Protein AF-A0A0G3G3U8-F1 (afdb_monomer)

Secondary structure (DSSP, 8-state):
--------HHHHHHHHHHHHHH-GGGGSHHHHHHHHHHHHHHHHTTSSS-HHHHHHHHHHHHHHHHHHHHHHHHHHHTSPP-------------

Mean predicted aligned error: 10.01 Å

Sequence (94 aa):
MSDTLQLSGELIQKVQDLLTEVDPKAQQPIVAVQYLSAITGFMVAQMPESVNERKEYLKQLSEFTESVFVDVESRKQTAPPPQDASGVWRPGEN

Solvent-accessible surface area (backbone atoms only — not comparable to full-atom values): 5859 Å² total; per-residue (Å²): 132,84,86,68,82,82,83,45,71,67,59,54,49,54,53,44,50,56,44,27,75,77,37,70,68,24,71,42,66,70,48,39,51,50,51,54,53,50,51,51,53,55,54,52,73,68,50,92,64,54,72,67,57,42,52,49,49,54,51,53,52,50,56,48,51,52,52,52,50,53,52,54,56,54,56,64,73,67,58,76,76,83,76,74,87,74,68,93,81,80,92,84,82,134

Structure (mmCIF, N/CA/C/O backbone):
data_AF-A0A0G3G3U8-F1
#
_entry.id   AF-A0A0G3G3U8-F1
#
loop_
_atom_site.group_PDB
_atom_site.id
_atom_site.type_symbol
_atom_site.label_atom_id
_atom_site.label_alt_id
_atom_site.label_comp_id
_atom_site.label_asym_id
_atom_site.label_entity_id
_atom_site.label_seq_id
_atom_site.pdbx_PDB_ins_code
_atom_site.Cartn_x
_atom_site.Cartn_y
_atom_site.Cartn_z
_atom_site.o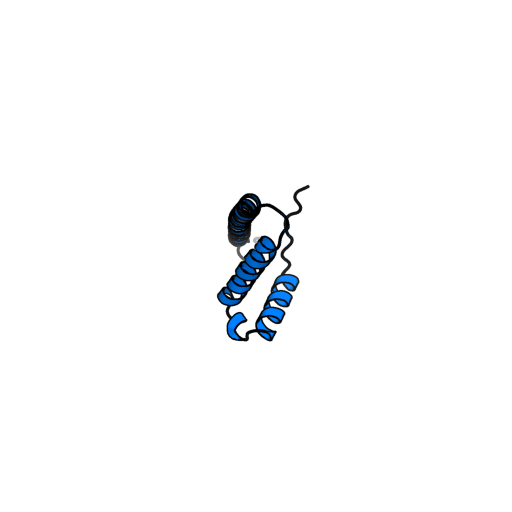ccupancy
_atom_site.B_iso_or_equiv
_atom_site.auth_seq_id
_atom_site.auth_comp_id
_atom_site.auth_asym_id
_atom_site.auth_atom_id
_atom_site.pdbx_PDB_model_num
ATOM 1 N N . MET A 1 1 ? -3.026 24.096 -7.923 1.00 33.47 1 MET A N 1
ATOM 2 C CA . MET A 1 1 ? -4.248 23.369 -7.537 1.00 33.47 1 MET A CA 1
ATOM 3 C C . MET A 1 1 ? -3.762 22.075 -6.925 1.00 33.47 1 MET A C 1
ATOM 5 O O . MET A 1 1 ? -3.224 21.257 -7.653 1.00 33.47 1 MET A O 1
ATOM 9 N N . SER A 1 2 ? -3.755 21.978 -5.598 1.00 37.78 2 SER A N 1
ATOM 10 C CA . SER A 1 2 ? -3.336 20.752 -4.922 1.00 37.78 2 SER A CA 1
ATOM 11 C C . SER A 1 2 ? -4.539 19.820 -4.946 1.00 37.78 2 SER A C 1
ATOM 13 O O . SER A 1 2 ? -5.483 20.042 -4.190 1.00 37.78 2 SER A O 1
ATOM 15 N N . ASP A 1 3 ? -4.550 18.848 -5.857 1.00 44.50 3 ASP A N 1
ATOM 16 C CA . ASP A 1 3 ? -5.490 17.723 -5.829 1.00 44.50 3 ASP A CA 1
ATOM 17 C C . ASP A 1 3 ? -5.165 16.858 -4.603 1.00 44.50 3 ASP A C 1
ATOM 19 O O . ASP A 1 3 ? -4.549 15.798 -4.681 1.00 44.50 3 ASP A O 1
ATOM 23 N N . THR A 1 4 ? -5.492 17.379 -3.420 1.00 55.03 4 THR A N 1
ATOM 24 C CA . THR A 1 4 ? -5.334 16.677 -2.155 1.00 55.03 4 THR A CA 1
ATOM 25 C C . THR A 1 4 ? -6.276 15.485 -2.189 1.00 55.03 4 THR A C 1
ATOM 27 O O . THR A 1 4 ? -7.494 15.660 -2.219 1.00 55.03 4 THR A O 1
ATOM 30 N N . LEU A 1 5 ? -5.706 14.281 -2.209 1.00 61.31 5 LEU A N 1
ATOM 31 C CA . LEU A 1 5 ? -6.425 13.010 -2.179 1.00 61.31 5 LEU A CA 1
ATOM 32 C C . LEU A 1 5 ? -7.532 13.063 -1.112 1.00 61.31 5 LEU A C 1
ATOM 34 O O . LEU A 1 5 ? -7.257 13.166 0.085 1.00 61.31 5 LEU A O 1
ATOM 38 N N . GLN A 1 6 ? -8.794 13.049 -1.545 1.00 64.44 6 GLN A N 1
ATOM 39 C CA . GLN A 1 6 ? -9.931 13.103 -0.632 1.00 64.44 6 GLN A CA 1
ATOM 40 C C . GLN A 1 6 ? -10.289 11.691 -0.182 1.00 64.44 6 GLN A C 1
ATOM 42 O O . GLN A 1 6 ? -11.070 10.986 -0.816 1.00 64.44 6 GLN A O 1
ATOM 47 N N . LEU A 1 7 ? -9.700 11.276 0.936 1.00 74.44 7 LEU A N 1
ATOM 48 C CA . LEU A 1 7 ? -10.104 10.065 1.639 1.00 74.44 7 LEU A CA 1
ATOM 49 C C . LEU A 1 7 ? -11.425 10.333 2.367 1.00 74.44 7 LEU A C 1
ATOM 51 O O . LEU A 1 7 ? -11.445 10.934 3.441 1.00 74.44 7 LEU A O 1
ATOM 55 N N . SER A 1 8 ? -12.540 9.910 1.772 1.00 82.00 8 SER A N 1
ATOM 56 C CA . SER A 1 8 ? -13.827 9.887 2.466 1.00 82.00 8 SER A CA 1
ATOM 57 C C . SER A 1 8 ? -13.940 8.621 3.318 1.00 82.00 8 SER A C 1
ATOM 59 O O . SER A 1 8 ? -13.457 7.553 2.937 1.00 82.00 8 SER A O 1
ATOM 61 N N . GLY A 1 9 ? -14.612 8.721 4.470 1.00 84.81 9 GLY A N 1
ATOM 62 C CA . GLY A 1 9 ? -14.879 7.550 5.314 1.00 84.81 9 GLY A CA 1
ATOM 63 C C . GLY A 1 9 ? -15.643 6.451 4.565 1.00 84.81 9 GLY A C 1
ATOM 64 O O . GLY A 1 9 ? -15.373 5.273 4.762 1.00 84.81 9 GLY A O 1
ATOM 65 N N . GLU A 1 10 ? -16.526 6.835 3.638 1.00 88.31 10 GLU A N 1
ATOM 66 C CA . GLU A 1 10 ? -17.265 5.901 2.781 1.00 88.31 10 GLU A CA 1
ATOM 67 C C . GLU A 1 10 ? -16.343 5.104 1.845 1.00 88.31 10 GLU A C 1
ATOM 69 O O . GLU A 1 10 ? -16.519 3.895 1.700 1.00 88.31 10 GLU A O 1
ATOM 74 N N . LEU A 1 11 ? -15.350 5.750 1.222 1.00 88.56 11 LEU A N 1
ATOM 75 C CA . LEU A 1 11 ? -14.386 5.060 0.363 1.00 88.56 11 LEU A CA 1
ATOM 76 C C . LEU A 1 11 ? -13.563 4.051 1.169 1.00 88.56 11 LEU A C 1
ATOM 78 O O . LEU A 1 11 ? -13.409 2.910 0.741 1.00 88.56 11 LEU A O 1
ATOM 82 N N . ILE A 1 12 ? -13.069 4.466 2.340 1.00 89.69 12 ILE A N 1
ATOM 83 C CA . ILE A 1 12 ? -12.290 3.596 3.230 1.00 89.69 12 ILE A CA 1
ATOM 84 C C . ILE A 1 12 ? -13.122 2.374 3.632 1.00 89.69 12 ILE A C 1
ATOM 86 O O . ILE A 1 12 ? -12.629 1.251 3.536 1.00 89.69 12 ILE A O 1
ATOM 90 N N . GLN A 1 13 ? -14.388 2.580 4.011 1.00 90.69 13 GLN A N 1
ATOM 91 C CA . GLN A 1 13 ? -15.275 1.489 4.410 1.00 90.69 13 GLN A CA 1
ATOM 92 C C . GLN A 1 13 ? -15.519 0.504 3.262 1.00 90.69 13 GLN A C 1
ATOM 94 O O . GLN A 1 13 ? -15.308 -0.690 3.438 1.00 90.69 13 GLN A O 1
ATOM 99 N N . LYS A 1 14 ? -15.867 0.991 2.062 1.00 94.12 14 LYS A N 1
ATOM 100 C CA . LYS A 1 14 ? -16.099 0.125 0.890 1.00 94.12 14 LYS A CA 1
ATOM 101 C C . LYS A 1 14 ? -14.881 -0.725 0.539 1.00 94.12 14 LYS A C 1
ATOM 103 O O . LYS A 1 14 ? -15.020 -1.887 0.170 1.00 94.12 14 LYS A O 1
ATOM 108 N N . VAL A 1 15 ? -13.685 -0.147 0.641 1.00 93.50 15 VAL A N 1
ATOM 109 C CA . VAL A 1 15 ? -12.434 -0.874 0.398 1.00 93.50 15 VAL A CA 1
ATOM 110 C C . VAL A 1 15 ? -12.205 -1.937 1.474 1.00 93.50 15 VAL A C 1
ATOM 112 O O . VAL A 1 15 ? -11.819 -3.056 1.147 1.00 93.50 15 VAL A O 1
ATOM 115 N N . GLN A 1 16 ? -12.464 -1.623 2.745 1.00 92.38 16 GLN A N 1
ATOM 116 C CA . GLN A 1 16 ? -12.314 -2.584 3.837 1.00 92.38 16 GLN A CA 1
ATOM 117 C C . GLN A 1 16 ? -13.313 -3.745 3.739 1.00 92.38 16 GLN A C 1
ATOM 119 O O . GLN A 1 16 ? -12.932 -4.894 3.977 1.00 92.38 16 GLN A O 1
ATOM 124 N N . ASP A 1 17 ? -14.551 -3.463 3.335 1.00 94.94 17 ASP A N 1
ATOM 125 C CA . ASP A 1 17 ? -15.582 -4.476 3.104 1.00 94.94 17 ASP A CA 1
ATOM 126 C C . A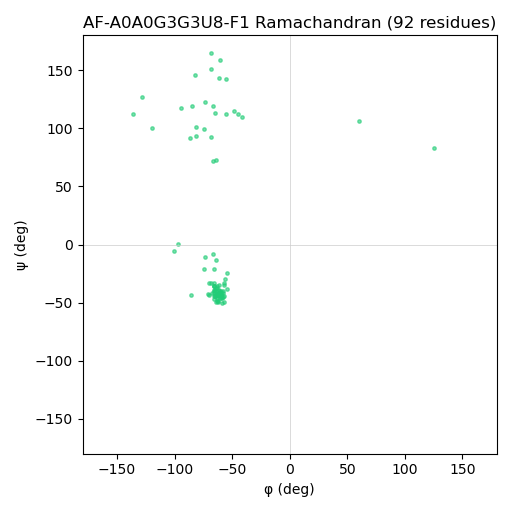SP A 1 17 ? -15.151 -5.427 1.980 1.00 94.94 17 ASP A C 1
ATOM 128 O O . ASP A 1 17 ? -15.094 -6.637 2.189 1.00 94.94 17 ASP A O 1
ATOM 132 N N . LEU A 1 18 ? -14.716 -4.879 0.837 1.00 96.62 18 LEU A N 1
ATOM 133 C CA . LEU A 1 18 ? -14.214 -5.667 -0.292 1.00 96.62 18 LEU A CA 1
ATOM 134 C C . LEU A 1 18 ? -13.038 -6.573 0.104 1.00 96.62 18 LEU A C 1
ATOM 136 O O . LEU A 1 18 ? -12.988 -7.740 -0.280 1.00 96.62 18 LEU A O 1
ATOM 140 N N . LEU A 1 19 ? -12.076 -6.054 0.871 1.00 96.56 19 LEU A N 1
ATOM 141 C CA . LEU A 1 19 ? -10.939 -6.857 1.329 1.00 96.56 19 LEU A CA 1
ATOM 142 C C . LEU A 1 19 ? -11.383 -7.972 2.286 1.00 96.56 19 LEU A C 1
ATOM 144 O O . LEU A 1 19 ? -10.846 -9.076 2.225 1.00 96.56 19 LEU A O 1
ATOM 148 N N . THR A 1 20 ? -12.383 -7.705 3.127 1.00 96.12 20 THR A N 1
ATOM 149 C CA . THR A 1 20 ? -12.937 -8.677 4.081 1.00 96.12 20 THR A CA 1
ATOM 150 C C . THR A 1 20 ? -13.725 -9.789 3.388 1.00 96.12 20 THR A C 1
ATOM 152 O O . THR A 1 20 ? -13.699 -10.930 3.850 1.00 96.12 20 THR A O 1
ATOM 155 N N . GLU A 1 21 ? -14.396 -9.491 2.272 1.00 96.81 21 GLU A N 1
ATOM 156 C CA . GLU A 1 21 ? -15.064 -10.502 1.441 1.00 96.81 21 GLU A CA 1
ATOM 157 C C . GLU A 1 21 ? -14.074 -11.529 0.871 1.00 96.81 21 GLU A C 1
ATOM 159 O O . GLU A 1 21 ? -14.408 -12.708 0.745 1.00 96.81 21 GLU A O 1
ATOM 164 N N . VAL A 1 22 ? -12.852 -11.094 0.545 1.00 94.69 22 VAL A N 1
ATOM 165 C CA . VAL A 1 22 ? -11.802 -11.950 -0.029 1.00 94.69 22 VAL A CA 1
ATOM 166 C C . VAL A 1 22 ? -11.003 -12.684 1.053 1.00 94.69 22 VAL A C 1
ATOM 168 O O . VAL A 1 22 ? -10.725 -13.875 0.909 1.00 94.69 22 VAL A O 1
ATOM 171 N N . ASP A 1 23 ? -10.629 -11.995 2.132 1.00 96.00 23 ASP A N 1
ATOM 172 C CA . ASP A 1 23 ? -9.954 -12.578 3.294 1.00 96.00 23 ASP A CA 1
ATOM 173 C C . ASP A 1 23 ? -10.575 -12.036 4.593 1.00 96.00 23 ASP A C 1
ATOM 175 O O . ASP A 1 23 ? -10.355 -10.872 4.937 1.00 96.00 23 ASP A O 1
ATOM 179 N N . PRO A 1 24 ? -11.270 -12.872 5.390 1.00 95.62 24 PRO A N 1
ATOM 180 C CA . PRO A 1 24 ? -11.835 -12.460 6.674 1.00 95.62 24 PRO A CA 1
ATOM 181 C C . PRO A 1 24 ? -10.817 -11.833 7.638 1.00 95.62 24 PRO A C 1
ATOM 183 O O . PRO A 1 24 ? -11.192 -11.042 8.503 1.00 95.62 24 PRO A O 1
ATOM 186 N N . LYS A 1 25 ? -9.519 -12.147 7.509 1.00 94.94 25 LYS A N 1
ATOM 187 C CA . LYS A 1 25 ? -8.464 -11.532 8.332 1.00 94.94 25 LYS A CA 1
ATOM 188 C C . LYS A 1 25 ? -8.299 -10.038 8.061 1.00 94.94 25 LYS A C 1
ATOM 190 O O . LYS A 1 25 ? -7.799 -9.335 8.938 1.00 94.94 25 LYS A O 1
ATOM 195 N N . ALA A 1 26 ? -8.747 -9.542 6.907 1.00 95.25 26 ALA A N 1
ATOM 196 C CA . ALA A 1 26 ? -8.723 -8.123 6.563 1.00 95.25 26 ALA A CA 1
ATOM 197 C C . ALA A 1 26 ? -9.657 -7.256 7.434 1.00 95.25 26 ALA A C 1
ATOM 199 O O . ALA A 1 26 ? -9.520 -6.033 7.425 1.00 95.25 26 ALA A O 1
ATOM 200 N N . GLN A 1 27 ? -10.513 -7.855 8.279 1.00 93.31 27 GLN A N 1
ATOM 201 C CA . GLN A 1 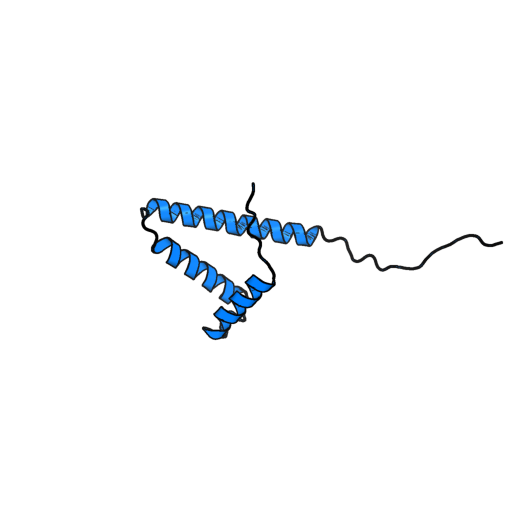27 ? -11.163 -7.127 9.382 1.00 93.31 27 GLN A CA 1
ATOM 202 C C . GLN A 1 27 ? -10.153 -6.454 10.316 1.00 93.31 27 GLN A C 1
ATOM 204 O O . GLN A 1 27 ? -10.452 -5.420 10.912 1.00 93.31 27 GLN A O 1
ATOM 209 N N . GLN A 1 28 ? -8.951 -7.021 10.458 1.00 94.19 28 GLN A N 1
ATOM 210 C CA . GLN A 1 28 ? -7.879 -6.376 11.202 1.00 94.19 28 GLN A CA 1
ATOM 211 C C . GLN A 1 28 ? -7.325 -5.208 10.373 1.00 94.19 28 GLN A C 1
ATOM 213 O O . GLN A 1 28 ? -6.814 -5.443 9.274 1.00 94.19 28 GLN A O 1
ATOM 218 N N . PRO A 1 29 ? -7.334 -3.961 10.888 1.00 90.00 29 PRO A N 1
ATOM 219 C CA . PRO A 1 29 ? -6.936 -2.790 10.104 1.00 90.00 29 PRO A CA 1
ATOM 220 C C . PRO A 1 29 ? -5.539 -2.907 9.485 1.00 90.00 29 PRO A C 1
ATOM 222 O O . PRO A 1 29 ? -5.333 -2.530 8.335 1.00 90.00 29 PRO A O 1
ATOM 225 N N . ILE A 1 30 ? -4.582 -3.487 10.216 1.00 93.88 30 ILE A N 1
ATOM 226 C CA . ILE A 1 30 ? -3.215 -3.659 9.715 1.00 93.88 30 ILE A CA 1
ATOM 227 C C . ILE A 1 30 ? -3.137 -4.630 8.528 1.00 93.88 30 ILE A C 1
ATOM 229 O O . ILE A 1 30 ? -2.340 -4.412 7.621 1.00 93.88 30 ILE A O 1
ATOM 233 N N . VAL A 1 31 ? -3.986 -5.662 8.493 1.00 95.38 31 VAL A N 1
ATOM 234 C CA . VAL A 1 31 ? -4.040 -6.629 7.387 1.00 95.38 31 VAL A CA 1
ATOM 235 C C . VAL A 1 31 ? -4.635 -5.969 6.143 1.00 95.38 31 VAL A C 1
ATOM 237 O O . VAL A 1 31 ? -4.081 -6.108 5.055 1.00 95.38 31 VAL A O 1
ATOM 240 N N . ALA A 1 32 ? -5.700 -5.175 6.293 1.00 94.44 32 ALA A N 1
ATOM 241 C CA . ALA A 1 32 ? -6.253 -4.397 5.183 1.00 94.44 32 ALA A CA 1
ATOM 242 C C . ALA A 1 32 ? -5.208 -3.442 4.575 1.00 94.44 32 ALA A C 1
ATOM 244 O O . ALA A 1 32 ? -5.032 -3.402 3.358 1.00 94.44 32 ALA A O 1
ATOM 245 N N . VAL A 1 33 ? -4.445 -2.730 5.412 1.00 94.38 33 VAL A N 1
ATOM 246 C CA . VAL A 1 33 ? -3.367 -1.841 4.942 1.00 94.38 33 VAL A CA 1
ATOM 247 C C . VAL A 1 33 ? -2.246 -2.623 4.243 1.00 94.38 33 VAL A C 1
ATOM 249 O O . VAL A 1 33 ? -1.735 -2.165 3.223 1.00 94.38 33 VAL A O 1
ATOM 252 N N . GLN A 1 34 ? -1.890 -3.822 4.719 1.00 95.69 34 GLN A N 1
ATOM 253 C CA . GLN A 1 34 ? -0.922 -4.692 4.034 1.00 95.69 34 GLN A CA 1
ATOM 254 C C . GLN A 1 34 ? -1.382 -5.073 2.622 1.00 95.69 34 GLN A C 1
ATOM 256 O O . GLN A 1 34 ? -0.575 -5.027 1.692 1.00 95.69 34 GLN A O 1
ATOM 261 N N . TYR A 1 35 ? -2.667 -5.395 2.442 1.00 97.25 35 TYR A N 1
ATOM 262 C CA . TYR A 1 35 ? -3.236 -5.654 1.117 1.00 97.25 35 TYR A CA 1
ATOM 263 C C . TYR A 1 35 ? -3.115 -4.440 0.196 1.00 97.25 35 TYR A C 1
ATOM 265 O O . TYR A 1 35 ? -2.667 -4.585 -0.939 1.00 97.25 35 TYR A O 1
ATOM 273 N N . LEU A 1 36 ? -3.445 -3.241 0.679 1.00 95.38 36 LEU A N 1
ATOM 274 C CA . LEU A 1 36 ? -3.331 -2.010 -0.112 1.00 95.38 36 LEU A CA 1
ATOM 275 C C . LEU A 1 36 ? -1.886 -1.727 -0.541 1.00 95.38 36 LEU A C 1
ATOM 277 O O . LEU A 1 36 ? -1.637 -1.399 -1.704 1.00 95.38 36 LEU A O 1
ATOM 281 N N . SER A 1 37 ? -0.920 -1.932 0.356 1.00 96.31 37 SER A N 1
ATOM 282 C CA . SER A 1 37 ? 0.506 -1.825 0.031 1.00 96.31 37 SER A CA 1
ATOM 283 C C . SER A 1 37 ? 0.942 -2.863 -1.009 1.00 96.31 37 SER A C 1
ATOM 285 O O . SER A 1 37 ? 1.655 -2.530 -1.956 1.00 96.31 37 SER A O 1
ATOM 287 N N . ALA A 1 38 ? 0.486 -4.113 -0.882 1.00 97.38 38 ALA A N 1
ATOM 288 C CA . ALA A 1 38 ? 0.805 -5.179 -1.832 1.00 97.38 38 ALA A CA 1
ATOM 289 C C . ALA A 1 38 ? 0.207 -4.916 -3.224 1.00 97.38 38 ALA A C 1
ATOM 291 O O . ALA A 1 38 ? 0.906 -5.058 -4.228 1.00 97.38 38 ALA A O 1
ATOM 292 N N . ILE A 1 39 ? -1.055 -4.478 -3.285 1.00 97.12 39 ILE A N 1
ATOM 293 C CA . ILE A 1 39 ? -1.738 -4.082 -4.525 1.00 97.12 39 ILE A CA 1
ATOM 294 C C . ILE A 1 39 ? -0.979 -2.936 -5.195 1.00 97.12 39 ILE A C 1
ATOM 296 O O . ILE A 1 39 ? -0.700 -3.006 -6.389 1.00 97.12 39 ILE A O 1
ATOM 300 N N . THR A 1 40 ? -0.575 -1.924 -4.424 1.00 97.19 40 THR A N 1
ATOM 301 C CA . THR A 1 40 ? 0.221 -0.798 -4.931 1.00 97.19 40 THR A CA 1
ATOM 302 C C . THR A 1 40 ? 1.525 -1.286 -5.565 1.00 97.19 40 THR A C 1
ATOM 304 O O . THR A 1 40 ? 1.816 -0.953 -6.714 1.00 97.19 40 THR A O 1
ATOM 307 N N . GLY A 1 41 ? 2.279 -2.142 -4.865 1.00 97.56 41 GLY A N 1
ATOM 308 C CA . GLY A 1 41 ? 3.510 -2.733 -5.395 1.00 97.56 41 G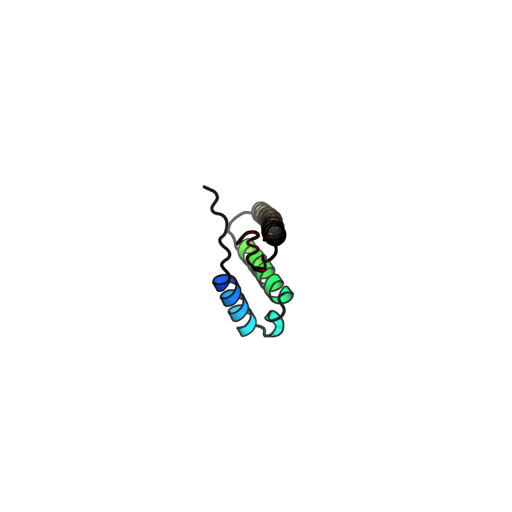LY A CA 1
ATOM 309 C C . GLY A 1 41 ? 3.287 -3.543 -6.675 1.00 97.56 41 GLY A C 1
ATOM 310 O O . GLY A 1 41 ? 4.046 -3.408 -7.635 1.00 97.56 41 GLY A O 1
ATOM 311 N N . PHE A 1 42 ? 2.219 -4.341 -6.723 1.00 98.19 42 PHE A N 1
ATOM 312 C CA . PHE A 1 42 ? 1.845 -5.135 -7.894 1.00 98.19 42 PHE A CA 1
ATOM 313 C C . PHE A 1 42 ? 1.443 -4.271 -9.098 1.00 98.19 42 PHE A C 1
ATOM 315 O O . PHE A 1 42 ? 1.834 -4.568 -10.228 1.00 98.19 42 PHE A O 1
ATOM 322 N N . MET A 1 43 ? 0.684 -3.196 -8.881 1.00 98.06 43 MET A N 1
ATOM 323 C CA . MET A 1 43 ? 0.289 -2.2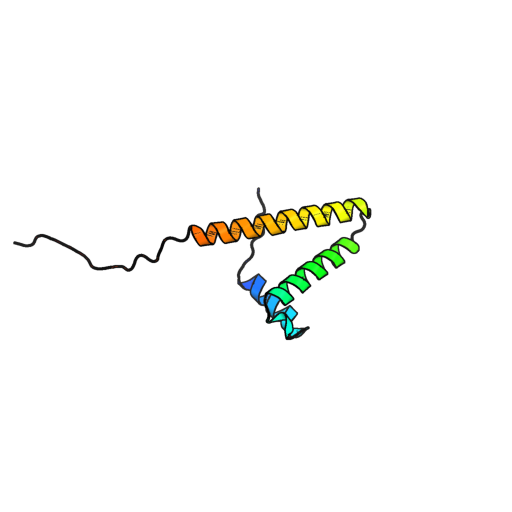67 -9.942 1.00 98.06 43 MET A CA 1
ATOM 324 C C . MET A 1 43 ? 1.500 -1.525 -10.502 1.00 98.06 43 MET A C 1
ATOM 326 O O . MET A 1 43 ? 1.684 -1.503 -11.717 1.00 98.06 43 MET A O 1
ATOM 330 N N . VAL A 1 44 ? 2.370 -0.995 -9.634 1.00 98.00 44 VAL A N 1
ATOM 331 C CA . VAL A 1 44 ? 3.605 -0.322 -10.062 1.00 98.00 44 VAL A CA 1
ATOM 332 C C . VAL A 1 44 ? 4.502 -1.279 -10.848 1.00 98.00 44 VAL A C 1
ATOM 334 O O . VAL A 1 44 ? 5.029 -0.918 -11.895 1.00 98.00 44 VAL A O 1
ATOM 337 N N . ALA A 1 45 ? 4.619 -2.537 -10.418 1.00 97.75 45 ALA A N 1
ATOM 338 C CA . ALA A 1 45 ? 5.397 -3.554 -11.122 1.00 97.75 45 ALA A CA 1
ATOM 339 C C . ALA A 1 45 ? 4.867 -3.908 -12.528 1.00 97.75 45 ALA A C 1
ATOM 341 O O . ALA A 1 45 ? 5.597 -4.528 -13.299 1.00 97.75 45 ALA A O 1
ATOM 342 N N . GLN A 1 46 ? 3.648 -3.512 -12.894 1.00 97.88 46 GLN A N 1
ATOM 343 C CA . GLN A 1 46 ? 3.078 -3.749 -14.226 1.00 97.88 46 GLN A CA 1
ATOM 344 C C . GLN A 1 46 ? 3.134 -2.531 -15.149 1.00 97.88 46 GLN A C 1
ATOM 346 O O . GLN A 1 46 ? 2.778 -2.647 -16.321 1.00 97.88 46 GLN A O 1
ATOM 351 N N . MET A 1 47 ? 3.571 -1.376 -14.648 1.00 97.50 47 MET A N 1
ATOM 352 C CA . MET A 1 47 ? 3.654 -0.167 -15.460 1.00 97.50 47 MET A CA 1
ATOM 353 C C . MET A 1 47 ? 4.756 -0.290 -16.539 1.00 97.50 47 MET A C 1
ATOM 355 O O . MET A 1 47 ? 5.723 -1.040 -16.342 1.00 97.50 47 MET A O 1
ATOM 359 N N . PRO A 1 48 ? 4.608 0.386 -17.697 1.00 97.56 48 PRO A N 1
ATOM 360 C CA . PRO A 1 48 ? 5.492 0.210 -18.852 1.00 97.56 48 PRO A CA 1
ATOM 361 C C . PRO A 1 48 ? 6.884 0.846 -18.692 1.00 97.56 48 PRO A C 1
ATOM 363 O O . PRO A 1 48 ? 7.763 0.592 -19.516 1.00 97.56 48 PRO A O 1
ATOM 366 N N . GLU A 1 49 ? 7.097 1.670 -17.667 1.00 96.94 49 GLU A N 1
ATOM 367 C CA . GLU A 1 49 ? 8.349 2.378 -17.412 1.00 96.94 49 GLU A CA 1
ATOM 368 C C . GLU A 1 49 ? 9.484 1.425 -17.004 1.00 96.94 49 GLU A C 1
ATOM 370 O O . GLU A 1 49 ? 9.303 0.258 -16.619 1.00 96.94 49 GLU A O 1
ATOM 375 N N . SER A 1 50 ? 10.714 1.935 -17.059 1.00 98.31 50 SER A N 1
ATOM 376 C CA . SER A 1 50 ? 11.883 1.161 -16.660 1.00 98.31 50 SER A CA 1
ATOM 377 C C . SER A 1 50 ? 11.805 0.730 -15.188 1.00 98.31 50 SER A C 1
ATOM 379 O O . SER A 1 50 ? 11.107 1.312 -14.358 1.00 98.31 50 SER A O 1
ATOM 381 N N . VAL A 1 51 ? 12.559 -0.314 -14.824 1.00 97.75 51 VAL A N 1
ATOM 382 C CA . VAL A 1 51 ? 12.638 -0.774 -13.422 1.00 97.75 51 VAL A CA 1
ATOM 383 C C . VAL A 1 51 ? 13.102 0.350 -12.486 1.00 97.75 51 VAL A C 1
ATOM 385 O O . VAL A 1 51 ? 12.647 0.419 -11.347 1.00 97.75 51 VAL A O 1
ATOM 388 N N . ASN A 1 52 ? 13.996 1.227 -12.950 1.00 98.00 52 ASN A N 1
ATOM 389 C CA . ASN A 1 52 ? 14.515 2.327 -12.139 1.00 98.00 52 ASN A CA 1
ATOM 390 C C . ASN A 1 52 ? 13.446 3.395 -11.886 1.00 98.00 52 ASN A C 1
ATOM 392 O O . ASN A 1 52 ? 13.287 3.818 -10.746 1.00 98.00 52 ASN A O 1
ATOM 396 N N . GLU A 1 53 ? 12.677 3.771 -12.909 1.00 98.38 53 GLU A N 1
ATOM 397 C CA . GLU A 1 53 ? 11.558 4.714 -12.764 1.00 98.38 53 GLU A CA 1
ATOM 398 C C . GLU A 1 53 ? 10.483 4.159 -11.826 1.00 98.38 53 GLU A C 1
ATOM 400 O O . GLU A 1 53 ? 10.053 4.840 -10.901 1.00 98.38 53 GLU A O 1
ATOM 405 N N . ARG A 1 54 ? 10.130 2.877 -11.966 1.00 98.38 54 ARG A N 1
ATOM 406 C CA . ARG A 1 54 ? 9.164 2.222 -11.071 1.00 98.38 54 ARG A CA 1
ATOM 407 C C . ARG A 1 54 ? 9.638 2.159 -9.617 1.00 98.38 54 ARG A C 1
ATOM 409 O O . ARG A 1 54 ? 8.833 2.312 -8.702 1.00 98.38 54 ARG A O 1
ATOM 416 N N . LYS A 1 55 ? 10.940 1.964 -9.378 1.00 98.00 55 LYS A N 1
ATOM 417 C CA . LYS A 1 55 ? 11.518 2.052 -8.024 1.00 98.00 55 LYS A CA 1
ATOM 418 C C . LYS A 1 55 ? 11.417 3.462 -7.450 1.00 98.00 55 LYS A C 1
ATOM 420 O O . LYS A 1 55 ? 11.131 3.603 -6.264 1.00 98.00 55 LYS A O 1
ATOM 425 N N . GLU A 1 56 ? 11.627 4.479 -8.277 1.00 98.12 56 GLU A N 1
ATOM 426 C CA . GLU A 1 56 ? 11.463 5.871 -7.864 1.00 98.12 56 GLU A CA 1
ATOM 427 C C . GLU A 1 56 ? 9.995 6.182 -7.529 1.00 98.12 56 GLU A C 1
ATOM 429 O O . GLU A 1 56 ? 9.724 6.785 -6.494 1.00 98.12 56 GLU A O 1
ATOM 434 N N . TYR A 1 57 ? 9.031 5.666 -8.301 1.00 97.69 57 TYR A N 1
ATOM 435 C CA . TYR A 1 57 ? 7.606 5.779 -7.959 1.00 97.69 57 TYR A CA 1
ATOM 436 C C . TYR A 1 57 ? 7.273 5.143 -6.609 1.00 97.69 57 TYR A C 1
ATOM 438 O O . TYR A 1 57 ? 6.565 5.749 -5.809 1.00 97.69 57 TYR A O 1
ATOM 446 N N . LEU A 1 58 ? 7.808 3.953 -6.308 1.00 98.00 58 LEU A N 1
ATOM 447 C CA . LEU A 1 58 ? 7.605 3.324 -4.996 1.00 98.00 58 LEU A CA 1
ATOM 448 C C . LEU A 1 58 ? 8.138 4.193 -3.851 1.00 98.00 58 LEU A C 1
ATOM 450 O O . LEU A 1 58 ? 7.491 4.296 -2.809 1.00 98.00 58 LEU A O 1
ATOM 454 N N . LYS A 1 59 ? 9.293 4.835 -4.045 1.00 97.56 59 LYS A N 1
ATOM 455 C CA . LYS A 1 59 ? 9.867 5.749 -3.056 1.00 97.56 59 LYS A CA 1
ATOM 456 C C . LYS A 1 59 ? 8.959 6.961 -2.830 1.00 97.56 59 LYS A C 1
ATOM 458 O O . LYS A 1 59 ? 8.609 7.248 -1.690 1.00 97.56 59 LYS A O 1
ATOM 463 N N . GLN A 1 60 ? 8.512 7.604 -3.906 1.00 96.69 60 GLN A N 1
ATOM 464 C CA . GLN A 1 60 ? 7.606 8.754 -3.834 1.00 96.69 60 GLN A CA 1
ATOM 465 C C . GLN A 1 60 ? 6.265 8.394 -3.179 1.00 96.69 60 GLN A C 1
ATOM 467 O O . GLN A 1 60 ? 5.747 9.156 -2.368 1.00 96.69 60 GLN A O 1
ATOM 472 N N . LEU A 1 61 ? 5.718 7.208 -3.467 1.00 96.50 61 LEU A N 1
ATOM 473 C CA . LEU A 1 61 ? 4.495 6.711 -2.829 1.00 96.50 61 LEU A CA 1
ATOM 474 C C . LEU A 1 61 ? 4.682 6.453 -1.327 1.00 96.50 61 LEU A C 1
ATOM 476 O O . LEU A 1 61 ? 3.764 6.710 -0.547 1.00 96.50 61 LEU A O 1
ATOM 480 N N . SER A 1 62 ? 5.861 5.984 -0.908 1.00 96.00 62 SER A N 1
ATOM 481 C CA . SER A 1 62 ? 6.196 5.829 0.512 1.00 96.00 62 SER A CA 1
ATOM 482 C C . SER A 1 62 ? 6.223 7.182 1.228 1.00 96.00 62 SER A C 1
ATOM 484 O O . SER A 1 62 ? 5.575 7.338 2.260 1.00 96.00 62 SER A O 1
ATOM 486 N N . GLU A 1 63 ? 6.918 8.169 0.657 1.00 96.44 63 GLU A N 1
ATOM 487 C CA . GLU A 1 63 ? 7.000 9.536 1.198 1.00 96.44 63 GLU A CA 1
ATOM 488 C C . GLU A 1 63 ? 5.619 10.209 1.250 1.00 96.44 63 GLU A C 1
ATOM 490 O O . GLU A 1 63 ? 5.253 10.868 2.228 1.00 96.44 63 GLU A O 1
ATOM 495 N N . PHE A 1 64 ? 4.807 9.998 0.214 1.00 93.69 64 PHE A N 1
ATOM 496 C CA . PHE A 1 64 ? 3.434 10.482 0.170 1.00 93.69 64 PHE A CA 1
ATOM 497 C C . PHE A 1 64 ? 2.563 9.844 1.262 1.00 93.69 64 PHE A C 1
ATOM 499 O O . PHE A 1 64 ? 1.827 10.550 1.950 1.00 93.69 64 PHE A O 1
ATOM 506 N N . THR A 1 65 ? 2.671 8.528 1.467 1.00 93.81 65 THR A N 1
ATOM 507 C CA . THR A 1 65 ? 1.913 7.805 2.504 1.00 93.81 65 THR A CA 1
ATOM 508 C C . THR A 1 65 ? 2.24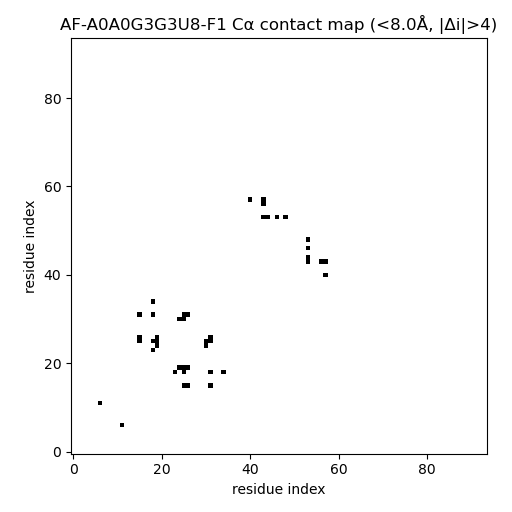0 8.328 3.903 1.00 93.81 65 THR A C 1
ATOM 510 O O . THR A 1 65 ? 1.334 8.559 4.705 1.00 93.81 65 THR A O 1
ATOM 513 N N . GLU A 1 66 ? 3.522 8.571 4.185 1.00 95.06 66 GLU A N 1
ATOM 514 C CA . GLU A 1 66 ? 3.967 9.169 5.447 1.00 95.06 66 GLU A CA 1
ATOM 515 C C . GLU A 1 66 ? 3.422 10.592 5.622 1.00 95.06 66 GLU A C 1
ATOM 517 O O . GLU A 1 66 ? 2.903 10.934 6.685 1.00 95.06 66 GLU A O 1
ATOM 522 N N . SER A 1 67 ? 3.447 11.398 4.558 1.00 92.94 67 SER A N 1
ATOM 523 C CA . SER A 1 67 ? 2.896 12.758 4.578 1.00 92.94 67 SER A CA 1
ATOM 524 C C . SER A 1 67 ? 1.400 12.764 4.912 1.00 92.94 67 SER A C 1
ATOM 526 O O . SER A 1 67 ? 0.968 13.537 5.763 1.00 92.94 67 SER A O 1
ATOM 528 N N . VAL A 1 68 ? 0.608 11.868 4.308 1.00 90.88 68 VAL A N 1
ATOM 529 C CA . VAL A 1 68 ? -0.830 11.723 4.6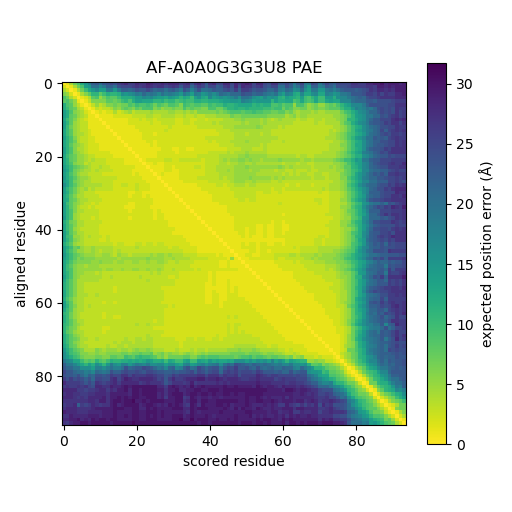09 1.00 90.88 68 VAL A CA 1
ATOM 530 C C . VAL A 1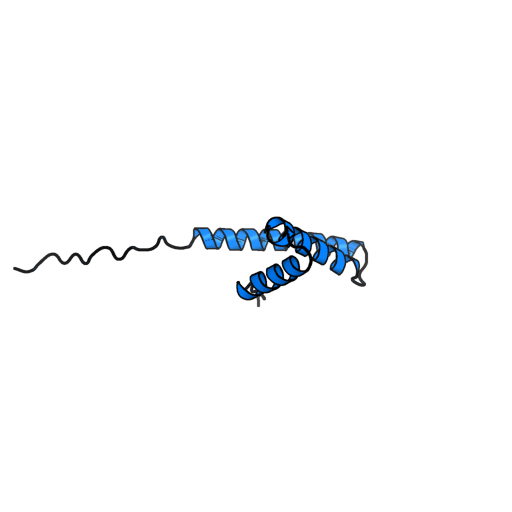 68 ? -1.059 11.315 6.067 1.00 90.88 68 VAL A C 1
ATOM 532 O O . VAL A 1 68 ? -1.959 11.853 6.714 1.00 90.88 68 VAL A O 1
ATOM 535 N N . PHE A 1 69 ? -0.249 10.397 6.606 1.00 92.19 69 PHE A N 1
ATOM 536 C CA . PHE A 1 69 ? -0.321 10.005 8.015 1.00 92.19 69 PHE A CA 1
ATOM 537 C C . PHE A 1 69 ? -0.093 11.200 8.950 1.00 92.19 69 PHE A C 1
ATOM 539 O O . PHE A 1 69 ? -0.922 11.455 9.828 1.00 92.19 69 PHE A O 1
ATOM 546 N N . VAL A 1 70 ? 0.983 11.964 8.728 1.00 93.69 70 VAL A N 1
ATOM 547 C CA . VAL A 1 70 ? 1.302 13.164 9.519 1.00 93.69 70 VAL A CA 1
ATOM 548 C C . VAL A 1 70 ? 0.159 14.177 9.458 1.00 93.69 70 VAL A C 1
ATOM 550 O O . VAL A 1 70 ? -0.217 14.746 10.486 1.00 93.69 70 VAL A O 1
ATOM 553 N N . ASP A 1 71 ? -0.438 14.366 8.283 1.00 88.50 71 ASP A N 1
ATOM 554 C CA . ASP A 1 71 ? -1.546 15.300 8.081 1.00 88.50 71 ASP A CA 1
ATOM 555 C C . ASP A 1 71 ? -2.801 14.885 8.869 1.00 88.50 71 ASP A C 1
ATOM 557 O O . ASP A 1 71 ? -3.431 15.706 9.540 1.00 88.50 71 ASP A O 1
ATOM 561 N N . VAL A 1 72 ? -3.156 13.595 8.834 1.00 87.25 72 VAL A N 1
ATOM 562 C CA . VAL A 1 72 ? -4.305 13.046 9.572 1.00 87.25 72 VAL A CA 1
ATOM 563 C C . VAL A 1 72 ? -4.094 13.140 11.084 1.00 87.25 72 VAL A C 1
ATOM 565 O O . VAL A 1 72 ? -5.008 13.556 11.799 1.00 87.25 72 VAL A O 1
ATOM 568 N N . GLU A 1 73 ? -2.906 12.797 11.583 1.00 90.25 73 GLU A N 1
ATOM 569 C CA . GLU A 1 73 ? -2.588 12.896 13.013 1.00 90.25 73 GLU A CA 1
ATOM 570 C C . GLU A 1 73 ? -2.603 14.351 13.499 1.00 90.25 73 GLU A C 1
ATOM 572 O O . GLU A 1 73 ? -3.169 14.654 14.551 1.00 90.25 73 GLU A O 1
ATOM 577 N N . SER A 1 74 ? -2.079 15.278 12.695 1.00 88.50 74 SER A N 1
ATOM 578 C CA . SER A 1 74 ? -2.077 16.712 13.014 1.00 88.50 74 SER A CA 1
ATOM 579 C C . SER A 1 74 ? -3.497 17.288 13.123 1.00 88.50 74 SER A C 1
ATOM 581 O O . SER A 1 74 ? -3.783 18.104 14.004 1.00 88.50 74 SER A O 1
ATOM 583 N N . ARG A 1 75 ? -4.430 16.826 12.275 1.00 83.06 75 ARG A N 1
ATOM 584 C CA . ARG A 1 75 ? -5.855 17.212 12.333 1.00 83.06 75 ARG A CA 1
ATOM 585 C C . ARG A 1 75 ? -6.573 16.664 13.566 1.00 83.06 75 ARG A C 1
ATOM 587 O O . ARG A 1 75 ? -7.459 17.330 14.094 1.00 83.06 75 ARG A O 1
ATOM 594 N N . LYS A 1 76 ? -6.196 15.479 14.059 1.00 81.00 76 LYS A N 1
ATOM 595 C CA . LYS A 1 76 ? -6.758 14.926 15.307 1.00 81.00 76 LYS A CA 1
ATOM 596 C C . LYS A 1 76 ? -6.368 15.756 16.530 1.00 81.00 76 LYS A C 1
ATOM 598 O O . LYS A 1 76 ? -7.176 15.909 17.438 1.00 81.00 76 LYS A O 1
ATOM 603 N N . GLN A 1 77 ? -5.156 16.306 16.546 1.00 72.19 77 GLN A N 1
ATOM 604 C CA . GLN A 1 77 ? -4.644 17.100 17.670 1.00 72.19 77 GLN A CA 1
ATOM 605 C C . GLN A 1 77 ? -5.254 18.508 17.760 1.00 72.19 77 GLN A C 1
ATOM 607 O O . GLN A 1 77 ? -5.232 19.121 18.822 1.00 72.19 77 GLN A O 1
ATOM 612 N N . THR A 1 78 ? -5.803 19.025 16.659 1.00 64.44 78 THR A N 1
ATOM 613 C CA . THR A 1 78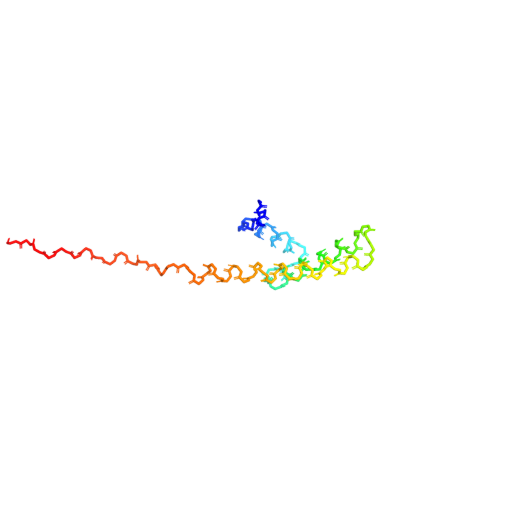 ? -6.372 20.381 16.568 1.00 64.44 78 THR A CA 1
ATOM 614 C C . THR A 1 78 ? -7.891 20.434 16.757 1.00 64.44 78 THR A C 1
ATOM 616 O O . THR A 1 78 ? -8.464 21.523 16.729 1.00 64.44 78 THR A O 1
ATOM 619 N N . ALA A 1 79 ? -8.557 19.298 16.994 1.00 56.16 79 ALA A N 1
ATOM 620 C CA . ALA A 1 79 ? -9.972 19.282 17.353 1.00 56.16 79 ALA A CA 1
ATOM 621 C C . ALA A 1 79 ? -10.165 19.931 18.743 1.00 56.16 79 ALA A C 1
ATOM 623 O O . ALA A 1 79 ? -9.595 19.435 19.720 1.00 56.16 79 ALA A O 1
ATOM 624 N N . PRO A 1 80 ? -10.929 21.039 18.868 1.00 54.09 80 PRO A N 1
ATOM 625 C CA . PRO A 1 80 ? -11.155 21.663 20.164 1.00 54.09 80 PRO A CA 1
ATOM 626 C C . PRO A 1 80 ? -11.875 20.676 21.096 1.00 54.09 80 PRO A C 1
ATOM 628 O O . PRO A 1 80 ? -12.733 19.921 20.626 1.00 54.09 80 PRO A O 1
ATOM 631 N N . PRO A 1 81 ? -11.549 20.661 22.405 1.00 50.00 81 PRO A N 1
ATOM 632 C CA . PRO A 1 81 ? -12.277 19.835 23.359 1.00 50.00 81 PRO A CA 1
ATOM 633 C C . PRO A 1 81 ? -13.773 20.173 23.274 1.00 50.00 81 PRO A C 1
ATOM 635 O O . PRO A 1 81 ? -14.104 21.348 23.066 1.00 50.00 81 PRO A O 1
ATOM 638 N N . PRO A 1 82 ? -14.679 19.184 23.406 1.00 49.81 82 PRO A N 1
ATOM 639 C CA . PRO A 1 82 ? -16.107 19.454 23.423 1.00 49.81 82 PRO A CA 1
ATOM 640 C C . PRO A 1 82 ? -16.375 20.479 24.523 1.00 49.81 82 PRO A C 1
ATOM 642 O O . PRO A 1 82 ? -16.162 20.215 25.705 1.00 49.81 82 PRO A O 1
ATOM 645 N N . GLN A 1 83 ? -16.775 21.686 24.121 1.00 52.75 83 GLN A N 1
ATOM 646 C CA . GLN A 1 83 ? -17.297 22.674 25.047 1.00 52.75 83 GLN A CA 1
ATOM 647 C C . GLN A 1 83 ? -18.639 22.129 25.524 1.00 52.75 83 GLN A C 1
ATOM 649 O O . GLN A 1 83 ? -19.665 22.333 24.876 1.00 52.75 83 GLN A O 1
ATOM 654 N N . ASP A 1 84 ? -18.619 21.399 26.640 1.00 47.56 84 ASP A N 1
ATOM 655 C CA . ASP A 1 84 ? -19.804 21.225 27.463 1.00 47.56 84 ASP A CA 1
ATOM 656 C C . ASP A 1 84 ? -20.389 22.618 27.677 1.00 47.56 84 ASP A C 1
ATOM 658 O O . ASP A 1 84 ? -19.751 23.491 28.276 1.00 47.56 84 ASP A O 1
ATOM 662 N N . ALA A 1 85 ? -21.591 22.829 27.140 1.00 51.78 85 ALA A N 1
ATOM 663 C CA . ALA A 1 85 ? -22.426 23.993 27.378 1.00 51.78 85 ALA A CA 1
ATOM 664 C C . ALA A 1 85 ? -22.817 24.022 28.865 1.00 51.78 85 ALA A C 1
ATOM 666 O O . ALA A 1 85 ? -23.943 23.725 29.257 1.00 51.78 85 ALA A O 1
ATOM 667 N N . SER A 1 86 ? -21.846 24.348 29.712 1.00 55.03 86 SER A N 1
ATOM 668 C CA . SER A 1 86 ? -21.997 24.503 31.146 1.00 55.03 86 SER A CA 1
ATOM 669 C C . SER A 1 86 ? -22.564 25.888 31.407 1.00 55.03 86 SER A C 1
ATOM 671 O O . SER A 1 86 ? -21.828 26.865 31.478 1.00 55.03 86 SER A O 1
ATOM 673 N N . GLY A 1 87 ? -23.892 25.938 31.509 1.00 48.66 87 GLY A N 1
ATOM 674 C CA . GLY A 1 87 ? -24.622 26.828 32.409 1.00 48.66 87 GLY A CA 1
ATOM 675 C C . GLY A 1 87 ? -24.408 28.328 32.221 1.00 48.66 87 GLY A C 1
ATOM 676 O O . GLY A 1 87 ? -23.428 28.909 32.676 1.00 48.66 87 GLY A O 1
ATOM 677 N N . VAL A 1 88 ? -25.426 28.975 31.659 1.00 51.16 88 VAL A N 1
ATOM 678 C CA . VAL A 1 88 ? -25.682 30.415 31.766 1.00 51.16 88 VAL A CA 1
ATOM 679 C C . VAL A 1 88 ? -25.420 30.905 33.199 1.00 51.16 88 VAL A C 1
ATOM 681 O O . VAL A 1 88 ? -26.199 30.623 34.104 1.00 51.16 88 VAL A O 1
ATOM 684 N N . TRP A 1 89 ? -24.358 31.686 33.395 1.00 55.34 89 TRP A N 1
ATOM 685 C CA . TRP A 1 89 ? -24.241 32.598 34.531 1.00 55.34 89 TRP A CA 1
ATOM 686 C C . TRP A 1 89 ? -24.730 33.977 34.089 1.00 55.34 89 TRP A C 1
ATOM 688 O O . TRP A 1 89 ? -24.152 34.596 33.196 1.00 55.34 89 TRP A O 1
ATOM 698 N N . ARG A 1 90 ? -25.799 34.468 34.721 1.00 55.78 90 ARG A N 1
ATOM 699 C CA . ARG A 1 90 ? -26.222 35.873 34.661 1.00 55.78 90 ARG A CA 1
ATOM 700 C C . ARG A 1 90 ? -26.204 36.438 36.082 1.00 55.78 90 ARG A C 1
ATOM 702 O O . ARG A 1 90 ? -27.127 36.151 36.838 1.00 55.78 90 ARG A O 1
ATOM 709 N N . PRO A 1 91 ? -25.171 37.196 36.482 1.00 49.03 91 PRO A N 1
ATOM 710 C CA . PRO A 1 91 ? -25.207 37.919 37.741 1.00 49.03 91 PRO A CA 1
ATOM 711 C C . PRO A 1 91 ? -25.916 39.265 37.537 1.00 49.03 91 PRO A C 1
ATOM 713 O O . PRO A 1 91 ? -25.452 40.096 36.759 1.00 49.03 91 PRO A O 1
ATOM 716 N N . GLY A 1 92 ? -27.024 39.470 38.254 1.00 48.34 92 GLY A N 1
ATOM 717 C CA . GLY A 1 92 ? -27.662 40.778 38.424 1.00 48.34 92 GLY A CA 1
ATOM 718 C C . GLY A 1 92 ? -29.139 40.822 38.041 1.00 48.34 92 GLY A C 1
ATOM 719 O O . GLY A 1 92 ? -29.471 41.300 36.963 1.00 48.34 92 GLY A O 1
ATOM 720 N N . GLU A 1 93 ? -30.016 40.412 38.955 1.00 46.75 93 GLU A N 1
ATOM 721 C CA . GLU A 1 93 ? -31.363 40.985 39.055 1.00 46.75 93 GLU A CA 1
ATOM 722 C C . GLU A 1 93 ? -31.574 41.410 40.517 1.00 46.75 93 GLU A C 1
ATOM 724 O O . GLU A 1 93 ? -31.264 40.648 41.436 1.00 46.75 93 GLU A O 1
ATOM 729 N N . ASN A 1 94 ? -31.962 42.680 40.682 1.00 45.06 94 ASN A N 1
ATOM 730 C CA . ASN A 1 94 ? -32.210 43.398 41.939 1.00 45.06 94 ASN A CA 1
ATOM 731 C C . ASN A 1 94 ? -33.416 42.853 42.706 1.00 45.06 94 ASN A C 1
ATOM 733 O O . ASN A 1 94 ? -34.414 42.496 42.040 1.00 45.06 94 ASN A O 1
#

pLDDT: mean 83.35, std 19.19, range [33.47, 98.38]

Organism: NCBI:txid106634

Radius of gyration: 21.89 Å; Cα contacts (8 Å, |Δi|>4): 22; chains: 1; bounding box: 47×56×61 Å

Foldseek 3Di:
DPPPPDDDPVVVVVLLVVVCVVPVVSVPVVVSVVVVLVVLLVVLVPDPDDPVVSVVVNVVVVVVVVVVVVVVVVVVVPPDDPPPPPDDDDPDDD